Protein AF-A0A7C9CWN8-F1 (afdb_monomer_lite)

Structure (mmCIF, N/CA/C/O backbone):
data_AF-A0A7C9CWN8-F1
#
_entry.id   AF-A0A7C9CWN8-F1
#
loop_
_atom_site.group_PDB
_atom_site.id
_atom_site.type_symbol
_atom_site.label_atom_id
_atom_site.label_alt_id
_atom_site.label_comp_id
_atom_site.label_asym_id
_atom_site.label_entity_id
_atom_site.label_seq_id
_atom_site.pdbx_PDB_ins_code
_atom_site.Cartn_x
_atom_site.Cartn_y
_atom_site.Cartn_z
_atom_site.occupancy
_atom_site.B_iso_or_equiv
_atom_site.auth_seq_id
_atom_site.auth_comp_id
_atom_site.auth_asym_id
_atom_site.auth_atom_id
_atom_site.pdbx_PDB_model_num
ATOM 1 N N . GLN A 1 1 ? 7.345 -8.660 -11.327 1.00 62.00 1 GLN A N 1
ATOM 2 C CA . GLN A 1 1 ? 7.663 -7.218 -11.225 1.00 62.00 1 GLN A CA 1
ATOM 3 C C . GLN A 1 1 ? 6.359 -6.430 -11.353 1.00 62.00 1 GLN A C 1
ATOM 5 O O . GLN A 1 1 ? 5.515 -6.878 -12.125 1.00 62.00 1 GLN A O 1
ATOM 10 N N . PRO A 1 2 ? 6.130 -5.346 -10.587 1.00 70.50 2 PRO A N 1
ATOM 11 C CA . PRO A 1 2 ? 4.933 -4.521 -10.759 1.00 70.50 2 PRO A CA 1
ATOM 12 C C . PRO A 1 2 ? 4.972 -3.801 -12.114 1.00 70.50 2 PRO A C 1
ATOM 14 O O . PRO A 1 2 ? 5.987 -3.206 -12.462 1.00 70.50 2 PRO A O 1
ATOM 17 N N . LEU A 1 3 ? 3.873 -3.861 -12.870 1.00 80.00 3 LEU A N 1
ATOM 18 C CA . LEU A 1 3 ? 3.756 -3.217 -14.189 1.00 80.00 3 LEU A CA 1
ATOM 19 C C . LEU A 1 3 ? 3.401 -1.730 -14.089 1.00 80.00 3 LEU A C 1
ATOM 21 O O . LEU A 1 3 ? 3.729 -0.951 -14.980 1.00 80.00 3 LEU A O 1
ATOM 25 N N . ILE A 1 4 ? 2.722 -1.339 -13.010 1.00 87.25 4 ILE A N 1
ATOM 26 C CA . ILE A 1 4 ? 2.284 0.032 -12.760 1.00 87.25 4 ILE A CA 1
ATOM 27 C C . ILE A 1 4 ? 2.756 0.436 -11.369 1.00 87.25 4 ILE A C 1
ATOM 29 O O . ILE A 1 4 ? 2.539 -0.288 -10.396 1.00 87.25 4 ILE A O 1
ATOM 33 N N . ILE A 1 5 ? 3.398 1.598 -11.282 1.00 89.94 5 ILE A N 1
ATOM 34 C CA . ILE A 1 5 ? 3.887 2.179 -10.034 1.00 89.94 5 ILE A CA 1
ATOM 35 C C . ILE A 1 5 ? 3.237 3.548 -9.866 1.00 89.94 5 ILE A C 1
ATOM 37 O O . ILE A 1 5 ? 3.404 4.430 -10.705 1.00 89.94 5 ILE A O 1
ATOM 41 N N . TYR A 1 6 ? 2.513 3.7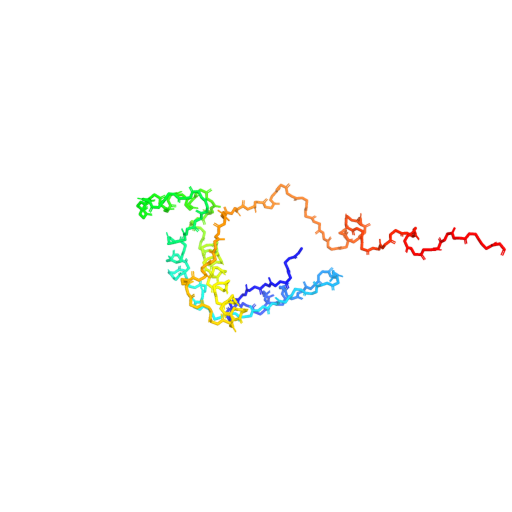43 -8.767 1.00 92.44 6 TYR A N 1
ATOM 42 C CA . TYR A 1 6 ? 1.936 5.040 -8.424 1.00 92.44 6 TYR A CA 1
ATOM 43 C C . TYR A 1 6 ? 2.869 5.800 -7.497 1.00 92.44 6 TYR A C 1
ATOM 45 O O . TYR A 1 6 ? 3.370 5.256 -6.514 1.00 92.44 6 TYR A O 1
ATOM 53 N N . THR A 1 7 ? 3.080 7.079 -7.781 1.00 93.19 7 THR A N 1
ATOM 54 C CA . THR A 1 7 ? 3.902 7.939 -6.931 1.00 93.19 7 THR A CA 1
ATOM 55 C C . THR A 1 7 ? 3.373 9.368 -6.904 1.00 93.19 7 THR A C 1
ATOM 57 O O . THR A 1 7 ? 2.526 9.757 -7.706 1.00 93.19 7 THR A O 1
ATOM 60 N N . SER A 1 8 ? 3.824 10.148 -5.928 1.00 93.56 8 SER A N 1
ATOM 61 C CA . SER A 1 8 ? 3.369 11.517 -5.703 1.00 93.56 8 SER A CA 1
ATOM 62 C C . SER A 1 8 ? 3.922 12.473 -6.759 1.00 93.56 8 SER A C 1
ATOM 64 O O . SER A 1 8 ? 5.086 12.399 -7.135 1.00 93.56 8 SER A O 1
ATOM 66 N N . THR A 1 9 ? 3.134 13.476 -7.148 1.00 92.81 9 THR A N 1
ATOM 67 C CA . THR A 1 9 ? 3.615 14.629 -7.935 1.00 92.81 9 THR A CA 1
ATOM 68 C C . THR A 1 9 ? 4.699 15.449 -7.228 1.00 92.81 9 THR A C 1
ATOM 70 O O . THR A 1 9 ? 5.286 16.330 -7.842 1.00 92.81 9 THR A O 1
ATOM 73 N N . LYS A 1 10 ? 4.919 15.225 -5.926 1.00 93.19 10 LYS A N 1
ATOM 74 C CA . LYS A 1 10 ? 5.983 15.862 -5.131 1.00 93.19 10 LYS A CA 1
ATOM 75 C C . LYS A 1 10 ? 7.189 14.943 -4.888 1.00 93.19 10 LYS A C 1
ATOM 77 O O . LYS A 1 10 ? 8.013 15.262 -4.039 1.00 93.19 10 LYS A O 1
ATOM 82 N N . SER A 1 11 ? 7.250 13.789 -5.549 1.00 91.25 11 SER A N 1
ATOM 83 C CA . SER A 1 11 ? 8.403 12.892 -5.465 1.00 91.25 11 SER A CA 1
ATOM 84 C C . SER A 1 11 ? 9.638 13.525 -6.111 1.00 91.25 11 SER A C 1
ATOM 86 O O . SER A 1 11 ? 9.517 14.293 -7.060 1.00 91.25 11 SER A O 1
ATOM 88 N N . GLU A 1 12 ? 10.820 13.196 -5.595 1.00 92.88 12 GLU A N 1
ATOM 89 C CA . GLU A 1 12 ? 12.093 13.700 -6.118 1.00 92.88 12 GLU A CA 1
ATOM 90 C C . GLU A 1 12 ? 12.388 13.157 -7.525 1.00 92.88 12 GLU A C 1
ATOM 92 O O . GLU A 1 12 ? 12.139 11.983 -7.811 1.00 92.88 12 GLU A O 1
ATOM 97 N N . ASP A 1 13 ? 12.993 13.975 -8.391 1.00 90.62 13 ASP A N 1
ATOM 98 C CA . ASP A 1 13 ? 13.322 13.582 -9.770 1.00 90.62 13 ASP A CA 1
ATOM 99 C C . ASP A 1 13 ? 14.296 12.396 -9.835 1.00 90.62 13 ASP A C 1
ATOM 101 O O . ASP A 1 13 ? 14.187 11.528 -10.705 1.00 90.62 13 ASP A O 1
ATOM 105 N N . SER A 1 14 ? 15.232 12.322 -8.884 1.00 92.50 14 SER A N 1
ATOM 106 C CA . SER A 1 14 ? 16.170 11.203 -8.728 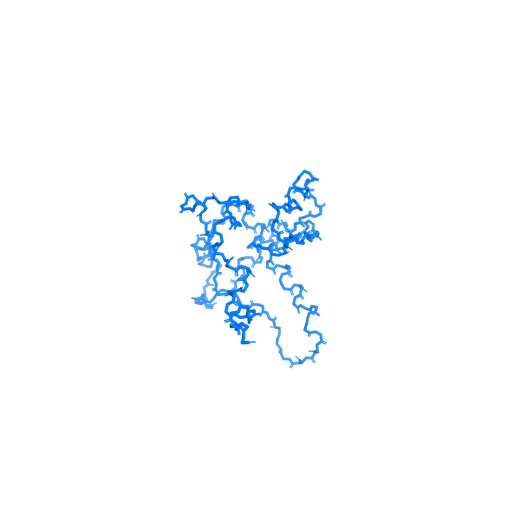1.00 92.50 14 SER A CA 1
ATOM 107 C C . SER A 1 14 ? 15.437 9.884 -8.466 1.00 92.50 14 SER A C 1
ATOM 109 O O . SER A 1 14 ? 15.791 8.849 -9.033 1.00 92.50 14 SER A O 1
ATOM 111 N N . PHE A 1 15 ? 14.383 9.930 -7.649 1.00 90.56 15 PHE A N 1
ATOM 112 C CA . PHE A 1 15 ? 13.541 8.788 -7.325 1.00 90.56 15 PHE A CA 1
ATOM 113 C C . PHE A 1 15 ? 12.667 8.384 -8.514 1.00 90.56 15 PHE A C 1
ATOM 115 O O . PHE A 1 15 ? 12.610 7.202 -8.844 1.00 90.56 15 PHE A O 1
ATOM 122 N N . LEU A 1 16 ? 12.054 9.344 -9.214 1.00 89.44 16 LEU A N 1
ATOM 123 C CA . LEU A 1 16 ? 11.287 9.066 -10.436 1.00 89.44 16 LEU A CA 1
ATOM 124 C C . LEU A 1 16 ? 12.158 8.411 -11.512 1.00 89.44 16 LEU A C 1
ATOM 126 O O . LEU A 1 16 ? 11.774 7.390 -12.080 1.00 89.44 16 LEU A O 1
ATOM 130 N N . SER A 1 17 ? 13.368 8.937 -11.712 1.00 88.06 17 SER A N 1
ATOM 131 C CA . SER A 1 17 ? 14.353 8.373 -12.642 1.00 88.06 17 SER A CA 1
ATOM 132 C C . SER A 1 17 ? 14.771 6.955 -12.246 1.00 88.06 17 SER A C 1
ATOM 134 O O . SER A 1 17 ? 15.035 6.121 -13.107 1.00 88.06 17 SER A O 1
ATOM 136 N N . ALA A 1 18 ? 14.846 6.666 -10.943 1.00 87.62 18 ALA A N 1
ATOM 137 C CA . ALA A 1 18 ? 15.139 5.326 -10.447 1.00 87.62 18 ALA A CA 1
ATOM 138 C C . ALA A 1 18 ? 13.963 4.358 -10.648 1.00 87.62 18 ALA A C 1
ATOM 140 O O . ALA A 1 18 ? 14.202 3.209 -10.997 1.00 87.62 18 ALA A O 1
ATOM 141 N N . LEU A 1 19 ? 12.716 4.812 -10.477 1.00 86.19 19 LEU A N 1
ATOM 142 C CA . LEU A 1 19 ? 11.520 3.996 -10.723 1.00 86.19 19 LEU A CA 1
ATOM 143 C C . LEU A 1 19 ? 11.324 3.659 -12.205 1.00 86.19 19 LEU A C 1
ATOM 145 O O . LEU A 1 19 ? 10.822 2.587 -12.524 1.00 86.19 19 LEU A O 1
ATOM 149 N N . GLN A 1 20 ? 11.698 4.580 -13.093 1.00 82.94 20 GLN A N 1
ATOM 150 C CA . GLN A 1 20 ? 11.623 4.400 -14.544 1.00 82.94 20 GLN A CA 1
ATOM 151 C C . GLN A 1 20 ? 12.787 3.583 -15.106 1.00 82.94 20 GLN A C 1
ATOM 153 O O . GLN A 1 20 ? 12.741 3.166 -16.260 1.00 82.94 20 GLN A O 1
ATOM 158 N N . ARG A 1 21 ? 13.844 3.357 -14.318 1.00 75.88 21 ARG A N 1
ATOM 159 C CA . ARG A 1 21 ? 14.978 2.551 -14.753 1.00 75.88 21 ARG A CA 1
ATOM 160 C C . ARG A 1 21 ? 14.520 1.098 -14.879 1.00 75.88 21 ARG A C 1
ATOM 162 O O . ARG A 1 21 ? 14.279 0.427 -13.881 1.00 75.88 21 ARG A O 1
ATOM 169 N N . SER A 1 22 ? 14.391 0.620 -16.110 1.00 64.50 22 SER A N 1
ATOM 170 C CA . SER A 1 22 ? 14.232 -0.802 -16.389 1.00 64.50 22 SER A CA 1
ATOM 171 C C . SER A 1 22 ? 15.589 -1.485 -16.261 1.00 64.50 22 SER A C 1
ATOM 173 O O . SER A 1 22 ? 16.539 -1.097 -16.941 1.00 64.50 22 SER A O 1
ATOM 175 N N . ASP A 1 23 ? 15.680 -2.536 -15.452 1.00 62.62 23 ASP A N 1
ATOM 176 C CA . ASP A 1 23 ? 16.909 -3.326 -15.305 1.00 62.62 23 ASP A CA 1
ATOM 177 C C . ASP A 1 23 ? 17.184 -4.246 -16.523 1.00 62.62 23 ASP A C 1
ATOM 179 O O . ASP A 1 23 ? 18.009 -5.146 -16.447 1.00 62.62 23 ASP A O 1
ATOM 183 N N . GLY A 1 24 ? 16.524 -4.026 -17.666 1.00 54.53 24 GLY A N 1
ATOM 184 C CA . GLY A 1 24 ? 16.697 -4.815 -18.894 1.00 54.53 24 GLY A CA 1
ATOM 185 C C . GLY A 1 24 ? 15.582 -5.826 -19.171 1.00 54.53 24 GLY A C 1
ATOM 186 O O . GLY A 1 24 ? 15.537 -6.377 -20.264 1.00 54.53 24 GLY A O 1
ATOM 187 N N . THR A 1 25 ? 14.628 -6.005 -18.252 1.00 56.94 25 THR A N 1
ATOM 188 C CA . THR A 1 25 ? 13.422 -6.804 -18.501 1.00 56.94 25 THR A CA 1
ATOM 189 C C . THR A 1 25 ? 12.524 -6.147 -19.560 1.00 56.94 25 THR A C 1
ATOM 191 O O . THR A 1 25 ? 12.266 -4.949 -19.503 1.00 56.94 25 THR A O 1
ATOM 194 N N . ASN A 1 26 ? 11.979 -6.945 -20.491 1.00 56.03 26 ASN A N 1
ATOM 195 C CA . ASN A 1 26 ? 11.133 -6.526 -21.635 1.00 56.03 26 ASN A CA 1
ATOM 196 C C . ASN A 1 26 ? 9.859 -5.701 -21.300 1.00 56.03 26 ASN A C 1
ATOM 198 O O . ASN A 1 26 ? 9.105 -5.348 -22.205 1.00 56.03 26 ASN A O 1
ATOM 202 N N . LEU A 1 27 ? 9.573 -5.419 -20.026 1.00 62.41 27 LEU A N 1
ATOM 203 C CA . LEU A 1 27 ? 8.393 -4.676 -19.579 1.00 62.41 27 LEU A CA 1
ATOM 204 C C . LEU A 1 27 ? 8.831 -3.508 -18.691 1.00 62.41 27 LEU A C 1
ATOM 206 O O . LEU A 1 27 ? 9.046 -3.676 -17.489 1.00 62.41 27 LEU A O 1
ATOM 210 N N . GLU A 1 28 ? 8.955 -2.322 -19.290 1.00 71.00 28 GLU A N 1
ATOM 211 C CA . GLU A 1 28 ? 9.227 -1.088 -18.552 1.00 71.00 28 GLU A CA 1
ATOM 212 C C . GLU A 1 28 ? 8.047 -0.758 -17.617 1.00 71.00 28 GLU A C 1
ATOM 214 O O . GLU A 1 28 ? 6.893 -0.709 -18.065 1.00 71.00 28 GLU A O 1
ATOM 219 N N . PRO A 1 29 ? 8.288 -0.535 -16.312 1.00 80.62 29 PRO A N 1
ATOM 220 C CA . PRO A 1 29 ? 7.222 -0.188 -15.385 1.00 80.62 29 PRO A CA 1
ATOM 221 C C . PRO A 1 29 ? 6.640 1.189 -15.727 1.00 80.62 29 PRO A C 1
ATOM 223 O O . PRO A 1 29 ? 7.352 2.188 -15.831 1.00 80.62 29 PRO A O 1
ATOM 226 N N . THR A 1 30 ? 5.316 1.272 -15.847 1.00 87.81 30 THR A N 1
ATOM 227 C CA . THR A 1 30 ? 4.625 2.549 -16.061 1.00 87.81 30 THR A CA 1
ATOM 228 C C . THR A 1 30 ? 4.516 3.304 -14.740 1.00 87.81 30 THR A C 1
ATOM 230 O O . THR A 1 30 ? 3.777 2.899 -13.840 1.00 87.81 30 THR A O 1
ATOM 233 N N . VAL A 1 31 ? 5.222 4.431 -14.623 1.00 90.50 31 VAL A N 1
ATOM 234 C CA . VAL A 1 31 ? 5.152 5.301 -13.440 1.00 90.50 31 VAL A CA 1
ATOM 235 C C . VAL A 1 31 ? 4.046 6.342 -13.622 1.00 90.50 31 VAL A C 1
ATOM 237 O O . VAL A 1 31 ? 4.146 7.229 -14.469 1.00 90.50 31 VAL A O 1
ATOM 240 N N . LYS A 1 32 ? 2.985 6.253 -12.814 1.00 92.25 32 LYS A N 1
ATOM 241 C CA . LYS A 1 32 ? 1.851 7.186 -12.818 1.00 92.25 32 LYS A CA 1
ATOM 242 C C . LYS A 1 32 ? 1.964 8.189 -11.668 1.00 92.25 32 LYS A C 1
ATOM 244 O O . LYS A 1 32 ? 2.027 7.811 -10.496 1.00 92.25 32 LYS A O 1
ATOM 249 N N . LEU A 1 33 ? 1.925 9.478 -12.002 1.00 93.06 33 LEU A N 1
ATOM 250 C CA . LEU A 1 33 ? 1.954 10.566 -11.025 1.00 93.06 33 LEU A CA 1
ATOM 251 C C . LEU A 1 33 ? 0.553 10.884 -10.503 1.00 93.06 33 LEU A C 1
ATOM 253 O O . LEU A 1 33 ? -0.356 11.203 -11.265 1.00 93.06 33 LEU A O 1
ATOM 257 N N . MET A 1 34 ? 0.406 10.847 -9.184 1.00 94.25 34 MET A N 1
ATOM 258 C CA . MET A 1 34 ? -0.838 11.097 -8.468 1.00 94.25 34 MET A CA 1
ATOM 259 C C . MET A 1 34 ? -0.698 12.328 -7.577 1.00 94.25 34 MET A C 1
ATOM 261 O O . MET A 1 34 ? 0.371 12.600 -7.023 1.00 94.25 34 MET A O 1
ATOM 265 N N . LYS A 1 35 ? -1.788 13.092 -7.424 1.00 94.06 35 LYS A N 1
ATOM 266 C CA . LYS A 1 35 ? -1.807 14.294 -6.575 1.00 94.06 35 LYS A CA 1
ATOM 267 C C . LYS A 1 35 ? -1.272 13.953 -5.187 1.00 94.06 35 LYS A C 1
ATOM 269 O O . LYS A 1 35 ? -1.771 13.033 -4.544 1.00 94.06 35 LYS A O 1
ATOM 274 N N . SER A 1 36 ? -0.328 14.745 -4.681 1.00 93.69 36 SER A N 1
ATOM 275 C CA . SER A 1 36 ? 0.298 14.488 -3.375 1.00 93.69 36 SER A CA 1
ATOM 276 C C . SER A 1 36 ? -0.695 14.375 -2.211 1.00 93.69 36 SER A C 1
ATOM 278 O O . SER A 1 36 ? -0.390 13.742 -1.208 1.00 93.69 36 SER A O 1
ATOM 280 N N . SER A 1 37 ? -1.878 14.988 -2.329 1.00 93.38 37 SER A N 1
ATOM 281 C CA . SER A 1 37 ? -2.950 14.891 -1.332 1.00 93.38 37 SER A CA 1
ATOM 282 C C . SER A 1 37 ? -3.453 13.460 -1.127 1.00 93.38 37 SER A C 1
ATOM 284 O O . SER A 1 37 ? -3.848 13.129 -0.017 1.00 93.38 37 SER A O 1
ATOM 286 N N . ILE A 1 38 ? -3.394 12.609 -2.158 1.00 93.38 38 ILE A N 1
ATOM 287 C CA . ILE A 1 38 ? -3.799 11.196 -2.080 1.00 93.38 38 ILE A CA 1
ATOM 288 C C . ILE A 1 38 ? -2.956 10.447 -1.039 1.00 93.38 38 ILE A C 1
ATOM 290 O O . ILE A 1 38 ? -3.491 9.643 -0.281 1.00 93.38 38 ILE A O 1
ATOM 294 N N . PHE A 1 39 ? -1.667 10.786 -0.947 1.00 95.69 39 PHE A N 1
ATOM 295 C CA . PHE A 1 39 ? -0.707 10.211 -0.002 1.00 95.69 39 PHE A CA 1
ATOM 296 C C . PHE A 1 39 ? -0.583 11.012 1.307 1.00 95.69 39 PHE A C 1
ATOM 298 O O . PHE A 1 39 ? 0.395 10.857 2.037 1.00 95.69 39 PHE A O 1
ATOM 305 N N . SER A 1 40 ? -1.526 11.912 1.607 1.00 96.38 40 SER A N 1
ATOM 306 C CA . SER A 1 40 ? -1.560 12.608 2.899 1.00 96.38 40 SER A CA 1
ATOM 307 C C . SER A 1 40 ? -1.799 11.603 4.023 1.00 96.38 40 SER A C 1
ATOM 309 O O . SER A 1 40 ? -2.720 10.795 3.921 1.00 96.38 40 SER A O 1
ATOM 311 N N . TYR A 1 41 ? -1.003 11.680 5.096 1.00 96.38 41 TYR A N 1
ATOM 312 C CA . TYR A 1 41 ? -1.111 10.763 6.233 1.00 96.38 41 TYR A CA 1
ATOM 313 C C . TYR A 1 41 ? -2.532 10.707 6.797 1.00 96.38 41 TYR A C 1
ATOM 315 O O . TYR A 1 41 ? -3.112 9.632 6.844 1.00 96.38 41 TYR A O 1
ATOM 323 N N . GLU A 1 42 ? -3.128 11.857 7.121 1.00 95.69 42 GLU A N 1
ATOM 324 C CA . GLU A 1 42 ? -4.473 11.926 7.709 1.00 95.69 42 GLU A CA 1
ATOM 325 C C . GLU A 1 42 ? -5.535 11.280 6.813 1.00 95.69 42 GLU A C 1
ATOM 327 O O . GLU A 1 42 ? -6.365 10.497 7.273 1.00 95.69 42 GLU A O 1
ATOM 332 N N . GLN A 1 43 ? -5.490 11.557 5.505 1.00 93.44 43 GLN A N 1
ATOM 333 C CA . GLN A 1 43 ? -6.448 10.968 4.570 1.00 93.44 43 GLN A CA 1
ATOM 334 C C . GLN A 1 43 ? -6.218 9.463 4.388 1.00 93.44 43 GLN A C 1
ATOM 336 O O . GLN A 1 43 ? -7.176 8.696 4.319 1.00 93.44 43 GLN A O 1
ATOM 341 N N . ALA A 1 44 ? -4.959 9.036 4.290 1.00 95.31 44 ALA A N 1
ATOM 342 C CA . ALA A 1 44 ? -4.590 7.634 4.145 1.00 95.31 44 ALA A CA 1
ATOM 343 C C . ALA A 1 44 ? -4.973 6.823 5.392 1.00 95.31 44 ALA A C 1
ATOM 345 O O . ALA A 1 44 ? -5.576 5.759 5.275 1.00 95.31 44 ALA A O 1
ATOM 346 N N . TRP A 1 45 ? -4.701 7.367 6.576 1.00 95.31 45 TRP A N 1
ATOM 347 C CA . TRP A 1 45 ? -5.058 6.782 7.861 1.00 95.31 45 TRP A CA 1
ATOM 348 C C . TRP A 1 45 ? -6.571 6.665 8.035 1.00 95.31 45 TRP A C 1
ATOM 350 O O . TRP A 1 45 ? -7.064 5.601 8.405 1.00 95.31 45 TRP A O 1
ATOM 360 N N . HIS A 1 46 ? -7.322 7.715 7.684 1.00 93.31 46 HIS A N 1
ATOM 361 C CA . HIS A 1 46 ? -8.781 7.669 7.705 1.00 93.31 46 HIS A CA 1
ATOM 362 C C . HIS A 1 46 ? -9.317 6.531 6.824 1.00 93.31 46 HIS A C 1
ATOM 364 O O . HIS A 1 46 ? -10.147 5.750 7.277 1.00 93.31 46 HIS A O 1
ATOM 370 N N . ARG A 1 47 ? -8.810 6.373 5.593 1.00 91.75 47 ARG A N 1
ATOM 371 C CA . ARG A 1 47 ? -9.208 5.255 4.713 1.00 91.75 47 ARG A CA 1
ATOM 372 C C . ARG A 1 47 ? -8.879 3.893 5.323 1.00 91.75 47 ARG A C 1
ATOM 374 O O . ARG A 1 47 ? -9.705 2.991 5.260 1.00 91.75 47 ARG A O 1
ATOM 381 N N . LEU A 1 48 ? -7.710 3.757 5.948 1.00 91.25 48 LEU A N 1
ATOM 382 C CA . LEU A 1 48 ? -7.283 2.502 6.565 1.00 91.25 48 LEU A CA 1
ATOM 383 C C . LEU A 1 48 ? -8.146 2.114 7.773 1.00 91.25 48 LEU A C 1
ATOM 385 O O . LEU A 1 48 ? -8.567 0.969 7.842 1.00 91.25 48 LEU A O 1
ATOM 389 N N . ILE A 1 49 ? -8.475 3.033 8.689 1.00 90.56 49 ILE A N 1
ATOM 390 C CA . ILE A 1 49 ? -9.294 2.713 9.881 1.00 90.56 49 ILE A CA 1
ATOM 391 C C . ILE A 1 49 ? -10.683 2.173 9.506 1.00 90.56 49 ILE A C 1
ATOM 393 O O . ILE A 1 49 ? -11.233 1.314 10.203 1.00 90.56 49 ILE A O 1
ATOM 397 N N . TYR A 1 50 ? -11.262 2.697 8.426 1.00 87.56 50 TYR A N 1
ATOM 398 C CA . TYR A 1 50 ? -12.575 2.277 7.938 1.00 87.56 50 TYR A CA 1
ATOM 399 C C . TYR A 1 50 ? -12.509 1.135 6.925 1.00 87.56 50 TYR A C 1
ATOM 401 O O . TYR A 1 50 ? -13.560 0.648 6.505 1.00 87.56 50 TYR A O 1
ATOM 409 N N . LEU A 1 51 ? -11.307 0.670 6.576 1.00 87.56 51 LEU A N 1
ATOM 410 C CA . LEU A 1 51 ? -11.134 -0.460 5.685 1.00 87.56 51 LEU A CA 1
ATOM 411 C C . LEU A 1 51 ? -11.796 -1.704 6.277 1.00 87.56 51 LEU A C 1
ATOM 413 O O . LEU A 1 51 ? -11.584 -2.063 7.438 1.00 87.56 51 LEU A O 1
ATOM 417 N N . ARG A 1 52 ? -12.576 -2.386 5.443 1.00 85.81 52 ARG A N 1
ATOM 418 C CA . ARG A 1 52 ? -13.082 -3.724 5.726 1.00 85.81 52 ARG A CA 1
ATOM 419 C C . ARG A 1 52 ? -12.247 -4.731 4.963 1.00 85.81 52 ARG A C 1
ATOM 421 O O . ARG A 1 52 ? -12.091 -4.619 3.750 1.00 85.81 52 ARG A O 1
ATOM 428 N N . VAL A 1 53 ? -11.719 -5.696 5.700 1.00 85.81 53 VAL A N 1
ATOM 429 C CA . VAL A 1 53 ? -10.987 -6.833 5.147 1.00 85.81 53 VAL A CA 1
ATOM 430 C C . VAL A 1 53 ? -11.756 -8.116 5.424 1.00 85.81 53 VAL A C 1
ATOM 432 O O . VAL A 1 53 ? -12.553 -8.178 6.368 1.00 85.81 53 VAL A O 1
ATOM 435 N N . SER A 1 54 ? -11.542 -9.134 4.602 1.00 85.25 54 SER A N 1
ATOM 436 C CA . SER A 1 54 ? -12.240 -10.408 4.750 1.00 85.25 54 SER A CA 1
ATOM 437 C C . SER A 1 54 ? -11.914 -11.044 6.103 1.00 85.25 54 SER A C 1
ATOM 439 O O . SER A 1 54 ? -10.771 -11.059 6.556 1.00 85.25 54 SER A O 1
ATOM 441 N N . GLY A 1 55 ? -12.950 -11.522 6.796 1.00 82.75 55 GLY A N 1
ATOM 442 C CA . GLY A 1 55 ? -12.830 -12.075 8.149 1.00 82.75 55 GLY A CA 1
ATOM 443 C C . GLY A 1 55 ? -12.827 -11.046 9.289 1.00 82.75 55 GLY A C 1
ATOM 444 O O . GLY A 1 55 ? -12.771 -11.449 10.449 1.00 82.75 55 GLY A O 1
ATOM 445 N N . MET A 1 56 ? -12.926 -9.742 9.004 1.00 87.44 56 MET A N 1
ATOM 446 C CA . MET A 1 56 ? -13.127 -8.716 10.033 1.00 87.44 56 MET A CA 1
ATOM 447 C C . MET A 1 56 ? -14.609 -8.630 10.436 1.00 87.44 56 MET A C 1
ATOM 449 O O . MET A 1 56 ? -15.464 -8.395 9.587 1.00 87.44 56 MET A O 1
ATOM 453 N N . ASP A 1 57 ? -14.909 -8.767 11.732 1.00 86.56 57 ASP A N 1
ATOM 454 C CA . ASP A 1 57 ? -16.280 -8.662 12.258 1.00 86.56 57 ASP A CA 1
ATOM 455 C C . ASP A 1 57 ? -16.853 -7.240 12.065 1.00 86.56 57 ASP A C 1
ATOM 457 O O . ASP A 1 57 ? -16.182 -6.210 12.247 1.00 86.56 57 ASP A O 1
ATOM 461 N N . ASP A 1 58 ? -18.124 -7.169 11.672 1.00 83.00 58 ASP A N 1
ATOM 462 C CA . ASP A 1 58 ? -18.815 -5.913 11.442 1.00 83.00 58 ASP A CA 1
ATOM 463 C C . ASP A 1 58 ? -19.023 -5.083 12.713 1.00 83.00 58 ASP A C 1
ATOM 465 O O . ASP A 1 58 ? -18.986 -3.850 12.634 1.00 83.00 58 ASP A O 1
ATOM 469 N N . GLY A 1 59 ? -19.156 -5.739 13.868 1.00 87.25 59 GLY A N 1
ATOM 470 C CA . GLY A 1 59 ? -19.398 -5.130 15.174 1.00 87.25 59 GLY A CA 1
ATOM 471 C C . GLY A 1 59 ? -18.165 -4.552 15.873 1.00 87.25 59 GLY A C 1
ATOM 472 O O . GLY A 1 59 ? -18.314 -3.965 16.944 1.00 87.25 59 GLY A O 1
ATOM 473 N N . LEU A 1 60 ? -16.962 -4.682 15.296 1.00 88.31 60 LEU A N 1
ATOM 474 C CA . LEU A 1 60 ? -15.736 -4.186 15.928 1.00 88.31 60 LEU A CA 1
ATOM 475 C C . LEU A 1 60 ? -15.760 -2.667 16.126 1.00 88.31 60 LEU A C 1
ATOM 477 O O . LEU A 1 60 ? -15.998 -1.889 15.187 1.00 88.31 60 LEU A O 1
ATOM 481 N N . SER A 1 61 ? -15.401 -2.250 17.339 1.00 91.50 61 SER A N 1
ATOM 482 C CA . SER A 1 61 ? -15.125 -0.857 17.670 1.00 91.50 61 SER A CA 1
ATOM 483 C C . SER A 1 61 ? -13.914 -0.332 16.894 1.00 91.50 61 SER A C 1
ATOM 485 O O . SER A 1 61 ? -13.054 -1.087 16.440 1.00 91.50 61 SER A O 1
ATOM 487 N N . VAL A 1 62 ? -13.794 0.994 16.786 1.00 88.38 62 VAL A N 1
ATOM 488 C CA . VAL A 1 62 ? -12.647 1.642 16.121 1.00 88.38 62 VAL A CA 1
ATOM 489 C C . VAL A 1 62 ? -11.310 1.163 16.699 1.00 88.38 62 VAL A C 1
ATOM 491 O O . VAL A 1 62 ? -10.365 0.918 15.955 1.00 88.38 62 VAL A O 1
ATOM 494 N N . LYS A 1 63 ? -11.230 0.971 18.022 1.00 92.00 63 LYS A N 1
ATOM 495 C CA . LYS A 1 63 ? -10.007 0.509 18.689 1.00 92.00 63 LYS A CA 1
ATOM 496 C C . LYS A 1 63 ? -9.642 -0.922 18.288 1.00 92.00 63 LYS A C 1
ATOM 498 O O . LYS A 1 63 ? -8.479 -1.184 18.000 1.00 92.00 63 LYS A O 1
ATOM 503 N N . GLU A 1 64 ? -10.620 -1.822 18.238 1.00 92.06 64 GLU A N 1
ATOM 504 C CA . GLU A 1 64 ? -10.401 -3.218 17.839 1.00 92.06 64 GLU A CA 1
ATOM 505 C C . GLU A 1 64 ? -10.011 -3.329 16.365 1.00 92.06 64 GLU A C 1
ATOM 507 O O . GLU A 1 64 ? -9.119 -4.103 16.029 1.00 92.06 64 GLU A O 1
ATOM 512 N N . ARG A 1 65 ? -10.599 -2.499 15.495 1.00 90.31 65 ARG A N 1
ATOM 513 C CA . ARG A 1 65 ? -10.193 -2.408 14.083 1.00 90.31 65 ARG A CA 1
ATOM 514 C C . ARG A 1 65 ? -8.748 -1.970 13.934 1.00 90.31 65 ARG A C 1
ATOM 516 O O . ARG A 1 65 ? -8.011 -2.576 13.166 1.00 90.31 65 ARG A O 1
ATOM 523 N N . ILE A 1 66 ? -8.331 -0.951 14.688 1.00 91.75 66 ILE A N 1
ATOM 524 C CA . ILE A 1 66 ? -6.935 -0.505 14.695 1.00 91.75 66 ILE A CA 1
ATOM 525 C C . ILE A 1 66 ? -6.029 -1.655 15.136 1.00 91.75 66 ILE A C 1
ATOM 527 O O . ILE A 1 66 ? -5.062 -1.941 14.443 1.00 91.75 66 ILE A O 1
ATOM 531 N N . THR A 1 67 ? -6.359 -2.355 16.227 1.00 92.00 67 THR A N 1
ATOM 532 C CA . THR A 1 67 ? -5.588 -3.525 16.684 1.00 92.00 67 THR A CA 1
ATOM 533 C C . THR A 1 67 ? -5.512 -4.624 15.622 1.00 92.00 67 THR A C 1
ATOM 535 O O . THR A 1 67 ? -4.448 -5.205 15.420 1.00 92.00 67 THR A O 1
ATOM 538 N N . PHE A 1 68 ? -6.607 -4.882 14.909 1.00 91.38 68 PHE A N 1
ATOM 539 C CA . PHE A 1 68 ? -6.639 -5.856 13.824 1.00 91.38 68 PHE A CA 1
ATOM 540 C C . PHE A 1 68 ? -5.744 -5.427 12.652 1.00 91.38 68 PHE A C 1
ATOM 542 O O . PHE A 1 68 ? -4.918 -6.210 12.190 1.00 91.38 68 PHE A O 1
ATOM 549 N N . LEU A 1 69 ? -5.824 -4.167 12.217 1.00 91.25 69 LEU A N 1
ATOM 550 C CA . LEU A 1 69 ? -4.958 -3.616 11.167 1.00 91.25 69 LEU A CA 1
ATOM 551 C C . LEU A 1 69 ? -3.479 -3.619 11.573 1.00 91.25 69 LEU A C 1
ATOM 553 O O . LEU A 1 69 ? -2.631 -3.952 10.750 1.00 91.25 69 LEU A O 1
ATOM 557 N N . SER A 1 70 ? -3.165 -3.332 12.842 1.00 92.19 70 SER A N 1
ATOM 558 C CA . SER A 1 70 ? -1.799 -3.435 13.379 1.00 92.19 70 SER A CA 1
ATOM 559 C C . SER A 1 70 ? -1.215 -4.846 13.294 1.00 92.19 70 SER A C 1
ATOM 561 O O . SER A 1 70 ? -0.002 -4.997 13.367 1.00 92.19 70 SER A O 1
ATOM 563 N N . SER A 1 71 ? -2.051 -5.884 13.164 1.00 91.31 71 SER A N 1
ATOM 564 C CA . SER A 1 71 ? -1.575 -7.259 12.956 1.00 91.31 71 SER A CA 1
ATOM 565 C C . SER A 1 71 ? -1.218 -7.566 11.495 1.00 91.31 71 SER A C 1
ATOM 567 O O . SER A 1 71 ? -0.521 -8.542 11.233 1.00 91.31 71 SER A O 1
ATOM 569 N N . MET A 1 72 ? -1.678 -6.739 10.551 1.00 90.88 72 MET A N 1
ATOM 570 C CA . MET A 1 72 ? -1.495 -6.932 9.108 1.00 90.88 72 MET A CA 1
ATOM 571 C C . MET A 1 72 ? -0.374 -6.075 8.512 1.00 90.88 72 MET A C 1
ATOM 573 O O . MET A 1 72 ? 0.245 -6.472 7.523 1.00 90.88 72 MET A O 1
ATOM 577 N N . MET A 1 73 ? -0.141 -4.895 9.088 1.00 93.06 73 MET A N 1
ATOM 578 C CA . MET A 1 73 ? 0.885 -3.950 8.651 1.00 93.06 73 MET A CA 1
ATOM 579 C C . MET A 1 73 ? 1.427 -3.124 9.817 1.00 93.06 73 MET A C 1
ATOM 581 O O . MET A 1 73 ? 0.732 -2.908 10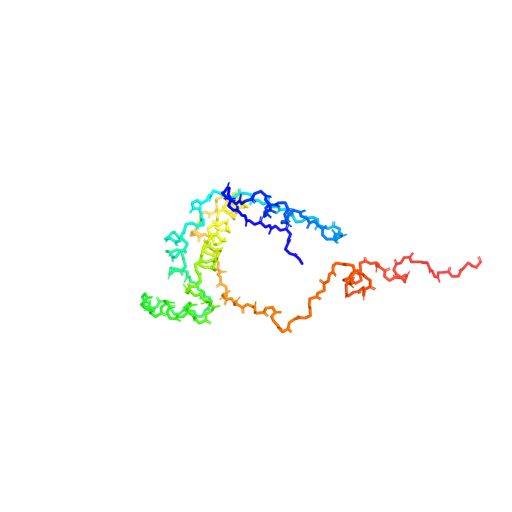.816 1.00 93.06 73 MET A O 1
ATOM 585 N N . ASP A 1 74 ? 2.628 -2.576 9.647 1.00 93.62 74 ASP A N 1
ATOM 586 C CA . ASP A 1 74 ? 3.185 -1.598 10.575 1.00 93.62 74 ASP A CA 1
ATOM 587 C C . ASP A 1 74 ? 2.494 -0.236 10.415 1.00 93.62 74 ASP A C 1
ATOM 589 O O . ASP A 1 74 ? 2.878 0.617 9.610 1.00 93.62 74 ASP A O 1
ATOM 593 N N . ILE A 1 75 ? 1.465 -0.012 11.232 1.00 92.38 75 ILE A N 1
ATOM 594 C CA . ILE A 1 75 ? 0.754 1.269 11.295 1.00 92.38 75 ILE A CA 1
ATOM 595 C C . ILE A 1 75 ? 1.592 2.402 11.914 1.00 92.38 75 ILE A C 1
ATOM 597 O O . ILE A 1 75 ? 1.195 3.561 11.826 1.00 92.38 75 ILE A O 1
ATOM 601 N N . GLY A 1 76 ? 2.729 2.092 12.549 1.00 93.38 76 GLY A N 1
ATOM 602 C CA . GLY A 1 76 ? 3.678 3.089 13.046 1.00 93.38 76 GLY A CA 1
ATOM 603 C C . GLY A 1 76 ? 4.549 3.677 11.933 1.00 93.38 76 GLY A C 1
ATOM 604 O O . GLY A 1 76 ? 5.046 4.798 12.059 1.00 93.38 76 GLY A O 1
ATOM 605 N N . SER A 1 77 ? 4.702 2.957 10.819 1.00 95.44 77 SER A N 1
ATOM 606 C CA . SER A 1 77 ? 5.426 3.434 9.647 1.00 95.44 77 SER A CA 1
ATOM 607 C C . SER A 1 77 ? 4.563 4.376 8.816 1.00 95.44 77 SER A C 1
ATOM 609 O O . SER A 1 77 ? 3.688 3.968 8.048 1.00 95.44 77 SER A O 1
ATOM 611 N N . GLU A 1 78 ? 4.868 5.670 8.899 1.00 95.81 78 GLU A N 1
ATOM 612 C CA . GLU A 1 78 ? 4.201 6.701 8.103 1.00 95.81 78 GLU A CA 1
ATOM 613 C C . GLU A 1 78 ? 4.264 6.408 6.593 1.00 95.81 78 GLU A C 1
ATOM 615 O O . GLU A 1 78 ? 3.301 6.658 5.864 1.00 95.81 78 GLU A O 1
ATOM 620 N N . VAL A 1 79 ? 5.370 5.829 6.116 1.00 94.44 79 VAL A N 1
ATOM 621 C CA . VAL A 1 79 ? 5.526 5.448 4.707 1.00 94.44 79 VAL A CA 1
ATOM 622 C C . VAL A 1 79 ? 4.542 4.341 4.330 1.00 94.44 79 VAL A C 1
ATOM 624 O O . VAL A 1 79 ? 3.896 4.452 3.285 1.00 94.44 79 VAL A O 1
ATOM 627 N N . GLN A 1 80 ? 4.380 3.307 5.163 1.00 94.88 80 GLN A N 1
ATOM 628 C CA . GLN A 1 80 ? 3.427 2.227 4.887 1.00 94.88 80 GLN A CA 1
ATOM 629 C C . GLN A 1 80 ? 1.981 2.725 4.944 1.00 94.88 80 GLN A C 1
ATOM 631 O O . GLN A 1 80 ? 1.201 2.407 4.045 1.00 94.88 80 GLN A O 1
ATOM 636 N N . VAL A 1 81 ? 1.631 3.550 5.936 1.00 96.31 81 VAL A N 1
ATOM 637 C CA . VAL A 1 81 ? 0.289 4.141 6.069 1.00 96.31 81 VAL A CA 1
ATOM 638 C C . VAL A 1 81 ? -0.057 4.978 4.839 1.00 96.31 81 VAL A C 1
ATOM 640 O O . VAL A 1 81 ? -1.080 4.740 4.194 1.00 96.31 81 VAL A O 1
ATOM 643 N N . ARG A 1 82 ? 0.819 5.917 4.454 1.00 96.69 82 ARG A N 1
ATOM 644 C CA . ARG A 1 82 ? 0.607 6.787 3.286 1.00 96.69 82 ARG A CA 1
ATOM 645 C C . ARG A 1 82 ? 0.530 5.998 1.983 1.00 96.69 82 ARG A C 1
ATOM 647 O O . ARG A 1 82 ? -0.341 6.277 1.162 1.00 96.69 82 ARG A O 1
ATOM 654 N N . SER A 1 83 ? 1.418 5.022 1.792 1.00 94.31 83 SER A N 1
ATOM 655 C CA . SER A 1 83 ? 1.465 4.225 0.560 1.00 94.31 83 SER A CA 1
ATOM 656 C C . SER A 1 83 ? 0.235 3.328 0.426 1.00 94.31 83 SER A C 1
ATOM 658 O O . SER A 1 83 ? -0.384 3.304 -0.633 1.00 94.31 83 SER A O 1
ATOM 660 N N . SER A 1 84 ? -0.168 2.658 1.509 1.00 94.19 84 SER A N 1
ATOM 661 C CA . SER A 1 84 ? -1.316 1.741 1.513 1.00 94.19 84 SER A CA 1
ATOM 662 C C . SER A 1 84 ? -2.637 2.493 1.362 1.00 94.19 84 SER A C 1
ATOM 664 O O . SER A 1 84 ? -3.435 2.169 0.487 1.00 94.19 84 SER A O 1
ATOM 666 N N . GLY A 1 85 ? -2.856 3.552 2.149 1.00 94.44 85 GLY A N 1
ATOM 667 C CA . GLY A 1 85 ? -4.068 4.366 2.032 1.00 94.44 85 GLY A CA 1
ATOM 668 C C . GLY A 1 85 ? -4.142 5.161 0.723 1.00 94.44 85 GLY A C 1
ATOM 669 O O . GLY A 1 85 ? -5.235 5.390 0.204 1.00 94.44 85 GLY A O 1
ATOM 670 N N . GLY A 1 86 ? -2.993 5.549 0.159 1.00 94.81 86 GLY A N 1
ATOM 671 C CA . GLY A 1 86 ? -2.915 6.140 -1.176 1.00 94.81 86 GLY A CA 1
ATOM 672 C C . GLY A 1 86 ? -3.273 5.138 -2.274 1.00 94.81 86 GLY A C 1
ATOM 673 O O . GLY A 1 86 ? -4.054 5.468 -3.163 1.00 94.81 86 GLY A O 1
ATOM 674 N N . LEU A 1 87 ? -2.769 3.903 -2.182 1.00 93.12 87 LEU A N 1
ATOM 675 C CA . LEU A 1 87 ? -3.117 2.828 -3.109 1.00 93.12 87 LEU A CA 1
ATOM 676 C C . LEU A 1 87 ? -4.615 2.508 -3.060 1.00 93.12 87 LEU A C 1
ATOM 678 O O . LEU A 1 87 ? -5.231 2.421 -4.115 1.00 93.12 87 LEU A O 1
ATOM 682 N N . LEU A 1 88 ? -5.215 2.411 -1.868 1.00 91.69 88 LEU A N 1
ATOM 683 C CA . LEU A 1 88 ? -6.664 2.212 -1.718 1.00 91.69 88 LEU A CA 1
ATOM 684 C C . LEU A 1 88 ? -7.463 3.293 -2.455 1.00 91.69 88 LEU A C 1
ATOM 686 O O . LEU A 1 88 ? -8.321 2.972 -3.271 1.00 91.69 88 LEU A O 1
ATOM 690 N N . ALA A 1 89 ? -7.111 4.565 -2.252 1.00 91.94 89 ALA A N 1
ATOM 691 C CA . ALA A 1 89 ? -7.775 5.678 -2.928 1.00 91.94 89 ALA A CA 1
ATOM 692 C C . ALA A 1 89 ? -7.631 5.613 -4.457 1.00 91.94 89 ALA A C 1
ATOM 694 O O . ALA A 1 89 ? -8.538 5.994 -5.192 1.00 91.94 89 ALA A O 1
ATOM 695 N N . ILE A 1 90 ? -6.476 5.178 -4.958 1.00 91.56 90 ILE A N 1
ATOM 696 C CA . ILE A 1 90 ? -6.239 5.043 -6.399 1.00 91.56 90 ILE A CA 1
ATOM 697 C C . ILE A 1 90 ? -7.067 3.895 -6.966 1.00 91.56 90 ILE A C 1
ATOM 699 O O . ILE A 1 90 ? -7.714 4.081 -7.991 1.00 91.56 90 ILE A O 1
ATOM 703 N N . LEU A 1 91 ? -7.079 2.743 -6.293 1.00 87.44 91 LEU A N 1
ATOM 704 C CA . LEU A 1 91 ? -7.846 1.578 -6.719 1.00 87.44 91 LEU A CA 1
ATOM 705 C C . LEU A 1 91 ? -9.347 1.894 -6.771 1.00 87.44 91 LEU A C 1
ATOM 707 O O . LEU A 1 91 ? -9.999 1.564 -7.759 1.00 87.44 91 LEU A O 1
ATOM 711 N N . GLU A 1 92 ? -9.877 2.584 -5.758 1.00 84.00 92 GLU A N 1
ATOM 712 C CA . GLU A 1 92 ? -11.262 3.069 -5.746 1.00 84.00 92 GLU A CA 1
ATOM 713 C C . GLU A 1 92 ? -11.549 3.975 -6.953 1.00 84.00 92 GLU A C 1
ATOM 715 O O . GLU A 1 92 ? -12.524 3.761 -7.667 1.00 84.00 92 GLU A O 1
ATOM 720 N N . ASN A 1 93 ? -10.673 4.944 -7.240 1.00 83.19 93 ASN A N 1
ATOM 721 C CA . ASN A 1 93 ? -10.869 5.890 -8.341 1.00 83.19 93 ASN A CA 1
ATOM 722 C C . ASN A 1 93 ? -10.716 5.260 -9.735 1.00 83.19 93 ASN A C 1
ATOM 724 O O . ASN A 1 93 ? -11.496 5.572 -10.631 1.00 83.19 93 ASN A O 1
ATOM 728 N N . GLU A 1 94 ? -9.716 4.402 -9.955 1.00 76.56 94 GLU A N 1
ATOM 729 C CA . GLU A 1 94 ? -9.481 3.794 -11.272 1.00 76.56 94 GLU A CA 1
AT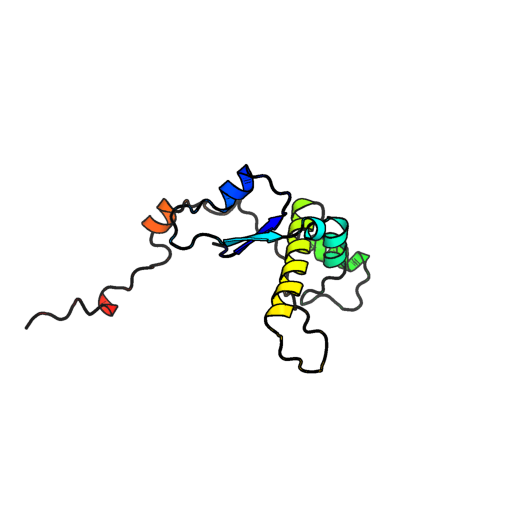OM 730 C C . GLU A 1 94 ? -10.578 2.785 -11.640 1.00 76.56 94 GLU A C 1
ATOM 732 O O . GLU A 1 94 ? -10.946 2.696 -12.809 1.00 76.56 94 GLU A O 1
ATOM 737 N N . ARG A 1 95 ? -11.193 2.095 -10.668 1.00 62.03 95 ARG A N 1
ATOM 738 C CA . ARG A 1 95 ? -12.343 1.216 -10.952 1.00 62.03 95 ARG A CA 1
ATOM 739 C C . ARG A 1 95 ? -13.623 1.974 -11.296 1.00 62.03 95 ARG A C 1
ATOM 741 O O . ARG A 1 95 ? -14.419 1.457 -12.078 1.00 62.03 95 ARG A O 1
ATOM 748 N N . VAL A 1 96 ? -13.814 3.201 -10.801 1.00 53.06 96 VAL A N 1
ATOM 749 C CA . VAL A 1 96 ? -14.930 4.056 -11.259 1.00 53.06 96 VAL A CA 1
ATOM 750 C C . VAL A 1 96 ? -14.830 4.319 -12.769 1.00 53.06 96 VAL A C 1
ATOM 752 O O . VAL A 1 96 ? -15.856 4.441 -13.432 1.00 53.06 96 VAL A O 1
ATOM 755 N N . VAL A 1 97 ? -13.619 4.342 -13.337 1.00 49.03 97 VAL A N 1
ATOM 756 C CA . VAL A 1 97 ? -13.407 4.580 -14.775 1.00 49.03 97 VAL A CA 1
ATOM 757 C C . VAL A 1 97 ? -13.748 3.349 -15.630 1.00 49.03 97 VAL A C 1
ATOM 759 O O . VAL A 1 97 ? -14.311 3.518 -16.708 1.00 49.03 97 VAL A O 1
ATOM 762 N N . ASP A 1 98 ? -13.494 2.128 -15.145 1.00 45.56 98 ASP A N 1
ATOM 763 C CA . ASP A 1 98 ? -13.769 0.879 -15.888 1.00 45.56 98 ASP A CA 1
ATOM 764 C C . ASP A 1 98 ? -15.234 0.401 -15.808 1.00 45.56 98 ASP A C 1
ATOM 766 O O . ASP A 1 98 ? -15.642 -0.470 -16.575 1.00 45.56 98 ASP A O 1
ATOM 770 N N . THR A 1 99 ? -16.047 0.963 -14.905 1.00 43.34 99 THR A N 1
ATOM 771 C CA . THR A 1 99 ? -17.418 0.480 -14.627 1.00 43.34 99 THR A CA 1
ATOM 772 C C . THR A 1 99 ? -18.521 1.439 -15.099 1.00 43.34 99 THR A C 1
ATOM 774 O O . THR A 1 99 ? -19.633 1.404 -14.576 1.00 43.34 99 THR A O 1
ATOM 777 N N . LEU A 1 100 ? -18.254 2.291 -16.098 1.00 41.62 100 LEU A N 1
ATOM 778 C CA . LEU A 1 100 ? -19.262 3.160 -16.733 1.00 41.62 100 LEU A CA 1
ATOM 779 C C . LEU A 1 100 ? -20.254 2.376 -17.622 1.00 41.62 100 LEU A C 1
ATOM 781 O O . LEU A 1 100 ? -20.418 2.662 -18.799 1.00 41.62 100 LEU A O 1
ATOM 785 N N . G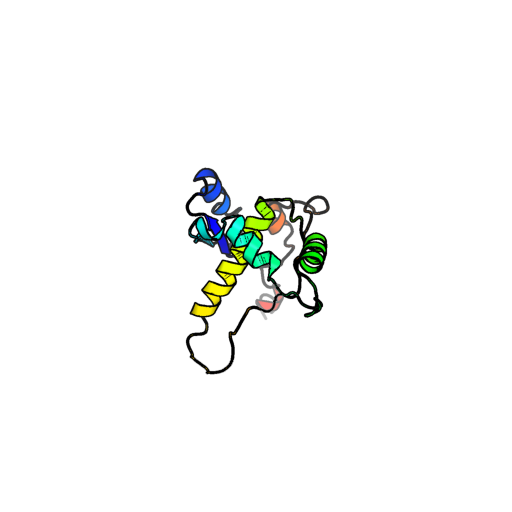LU A 1 101 ? -20.961 1.419 -17.031 1.00 39.84 101 GLU A N 1
ATOM 786 C CA . GLU A 1 101 ? -22.343 1.090 -17.372 1.00 39.84 101 GLU A CA 1
ATOM 787 C C . GLU A 1 101 ? -23.106 1.226 -16.044 1.00 39.84 101 GLU A C 1
ATOM 789 O O . GLU A 1 101 ? -22.901 0.409 -15.140 1.00 39.84 101 GLU A O 1
ATOM 794 N N . PRO A 1 102 ? -23.922 2.279 -15.856 1.00 40.12 102 PRO A N 1
ATOM 795 C CA . PRO A 1 102 ? -24.609 2.521 -14.599 1.00 40.12 102 PRO A CA 1
ATOM 796 C C . PRO A 1 102 ? -25.690 1.454 -14.439 1.00 40.12 102 PRO A C 1
ATOM 798 O O . PRO A 1 102 ? -26.799 1.588 -14.949 1.00 40.12 102 PRO A O 1
ATOM 801 N N . LYS A 1 103 ? -25.364 0.362 -13.748 1.00 35.31 103 LYS A N 1
ATOM 802 C CA . LYS A 1 103 ? -26.377 -0.530 -13.201 1.00 35.31 103 LYS A CA 1
ATOM 803 C C . LYS A 1 103 ? -26.637 -0.116 -11.770 1.00 35.31 103 LYS A C 1
ATOM 805 O O . LYS A 1 103 ? -25.835 -0.362 -10.875 1.00 35.31 103 LYS A O 1
ATOM 810 N N . ASP A 1 104 ? -27.776 0.548 -11.618 1.00 40.06 104 ASP A N 1
ATOM 811 C CA . ASP A 1 104 ? -28.511 0.715 -10.375 1.00 40.06 104 ASP A CA 1
ATOM 812 C C . ASP A 1 104 ? -28.341 -0.533 -9.500 1.00 40.06 104 ASP A C 1
ATOM 814 O O . ASP A 1 104 ? -28.680 -1.615 -9.961 1.00 40.06 104 ASP A O 1
ATOM 818 N N . PHE A 1 105 ? -27.759 -0.362 -8.307 1.00 36.00 105 PHE A N 1
ATOM 819 C CA . PHE A 1 105 ? -27.710 -1.237 -7.118 1.00 36.00 105 PHE A CA 1
ATOM 820 C C . PHE A 1 105 ? -26.309 -1.198 -6.479 1.00 36.00 105 PHE A C 1
ATOM 822 O O . PHE A 1 105 ? -25.445 -1.986 -6.832 1.00 36.00 105 PHE A O 1
ATOM 829 N N . GLY A 1 106 ? -26.140 -0.317 -5.483 1.00 39.62 106 GLY A N 1
ATOM 830 C CA . GLY A 1 106 ? -25.146 -0.439 -4.405 1.00 39.62 106 GLY A CA 1
ATOM 831 C C . GLY A 1 106 ? -23.674 -0.283 -4.799 1.00 39.62 106 GLY A C 1
ATOM 832 O O . GLY A 1 106 ? -23.102 -1.151 -5.439 1.00 39.62 106 GLY A O 1
ATOM 833 N N . ASP A 1 107 ? -23.071 0.812 -4.334 1.00 43.59 107 ASP A N 1
ATOM 834 C CA . ASP A 1 107 ? -21.634 1.116 -4.273 1.00 43.59 107 ASP A CA 1
ATOM 835 C C . ASP A 1 107 ? -20.715 -0.109 -4.500 1.00 43.59 107 ASP A C 1
ATOM 837 O O . ASP A 1 107 ? -20.490 -0.917 -3.592 1.00 43.59 107 ASP A O 1
ATOM 841 N N . ALA A 1 108 ? -20.211 -0.278 -5.729 1.00 46.72 108 ALA A N 1
ATOM 842 C CA . ALA A 1 108 ? -19.292 -1.357 -6.099 1.00 46.72 108 ALA A CA 1
ATOM 843 C C . ALA A 1 108 ? -17.905 -1.095 -5.487 1.00 46.72 108 ALA A C 1
ATOM 845 O O . ALA A 1 108 ? -16.940 -0.749 -6.168 1.00 46.72 108 ALA A O 1
ATOM 846 N N . SER A 1 109 ? -17.830 -1.207 -4.166 1.00 64.25 109 SER A N 1
ATOM 847 C CA . SER A 1 109 ? -16.615 -1.035 -3.381 1.00 64.25 109 SER A CA 1
ATOM 848 C C . SER A 1 109 ? -15.672 -2.223 -3.570 1.00 64.25 109 SER A C 1
ATOM 850 O O . SER A 1 109 ? -16.081 -3.362 -3.811 1.00 64.25 109 SER A O 1
ATOM 852 N N . ILE A 1 110 ? -14.372 -1.953 -3.492 1.00 71.38 110 ILE A N 1
ATOM 853 C CA . ILE A 1 110 ? -13.346 -2.987 -3.594 1.00 71.38 110 ILE A CA 1
ATOM 854 C C . ILE A 1 110 ? -13.363 -3.816 -2.313 1.00 71.38 110 ILE A C 1
ATOM 856 O O . ILE A 1 110 ? -13.065 -3.306 -1.236 1.00 71.38 110 ILE A O 1
ATOM 860 N N . SER A 1 111 ? -13.651 -5.111 -2.437 1.00 80.94 111 SER A N 1
ATOM 861 C CA . SER A 1 111 ? -13.452 -6.061 -1.345 1.00 80.94 111 SER A CA 1
ATOM 862 C C . SER A 1 111 ? -11.960 -6.363 -1.198 1.00 80.94 111 SER A C 1
ATOM 864 O O . SER A 1 111 ? -11.355 -6.953 -2.098 1.00 80.94 111 SER A O 1
ATOM 866 N N . ILE A 1 112 ? -11.364 -5.974 -0.073 1.00 86.00 112 ILE A N 1
ATOM 867 C CA . ILE A 1 112 ? -9.988 -6.344 0.269 1.00 86.00 112 ILE A CA 1
ATOM 868 C C . ILE A 1 112 ? -10.015 -7.650 1.064 1.00 86.00 112 ILE A C 1
ATOM 870 O O . ILE A 1 112 ? -10.756 -7.783 2.034 1.00 86.00 112 ILE A O 1
ATOM 874 N N . ASP A 1 113 ? -9.216 -8.632 0.652 1.00 87.50 113 ASP A N 1
ATOM 875 C CA . ASP A 1 113 ? -9.101 -9.902 1.376 1.00 87.50 113 ASP A CA 1
ATOM 876 C C . ASP A 1 113 ? -8.246 -9.723 2.636 1.00 87.50 113 ASP A C 1
ATOM 878 O O . ASP A 1 113 ? -8.749 -9.816 3.752 1.00 87.50 113 ASP A O 1
ATOM 882 N N . SER A 1 114 ? -6.985 -9.327 2.459 1.00 87.31 114 SER A N 1
ATOM 883 C CA . SER A 1 114 ? -6.061 -9.034 3.553 1.00 87.31 114 SER A CA 1
ATOM 884 C C . SER A 1 114 ? -5.009 -8.001 3.154 1.00 87.31 114 SER A C 1
ATOM 886 O O . SER A 1 114 ? -4.706 -7.815 1.975 1.00 87.31 114 SER A O 1
ATOM 888 N N . ILE A 1 115 ? -4.391 -7.377 4.157 1.00 89.38 115 ILE A N 1
ATOM 889 C CA . ILE A 1 115 ? -3.118 -6.665 4.009 1.00 89.38 115 ILE A CA 1
ATOM 890 C C . ILE A 1 115 ? -2.019 -7.576 4.563 1.00 89.38 115 ILE A C 1
ATOM 892 O O . ILE A 1 115 ? -2.221 -8.274 5.557 1.00 89.38 115 ILE A O 1
ATOM 896 N N . THR A 1 116 ? -0.864 -7.623 3.902 1.00 90.50 116 THR A N 1
ATOM 897 C CA . THR A 1 116 ? 0.257 -8.454 4.349 1.00 90.50 116 THR A CA 1
ATOM 898 C C . THR A 1 116 ? 1.571 -7.726 4.145 1.00 90.50 116 THR A C 1
ATOM 900 O O . THR A 1 116 ? 1.906 -7.320 3.033 1.00 90.50 116 THR A O 1
ATOM 903 N N . GLU A 1 117 ? 2.338 -7.605 5.222 1.00 89.62 117 GLU A N 1
ATOM 904 C CA . GLU A 1 117 ? 3.711 -7.128 5.172 1.00 89.62 117 GLU A CA 1
ATOM 905 C C . GLU A 1 117 ? 4.675 -8.264 4.796 1.00 89.62 117 GLU A C 1
ATOM 907 O O . GLU A 1 117 ? 4.705 -9.325 5.422 1.00 89.62 117 GLU A O 1
ATOM 912 N N . ILE A 1 118 ? 5.493 -8.038 3.765 1.00 89.25 118 ILE A N 1
ATOM 913 C CA . ILE A 1 118 ? 6.464 -9.018 3.267 1.00 89.25 118 ILE A CA 1
ATOM 914 C C . ILE A 1 118 ? 7.878 -8.479 3.495 1.00 89.25 118 ILE A C 1
ATOM 916 O O . ILE A 1 118 ? 8.311 -7.527 2.847 1.00 89.25 118 ILE A O 1
ATOM 920 N N . SER A 1 119 ? 8.629 -9.119 4.396 1.00 88.81 119 SER A N 1
ATOM 921 C CA . SER A 1 119 ? 10.038 -8.780 4.628 1.00 88.81 119 SER A CA 1
ATOM 922 C C . SER A 1 119 ? 10.933 -9.330 3.520 1.00 88.81 119 SER A C 1
ATOM 924 O O . SER A 1 119 ? 10.972 -10.536 3.290 1.00 88.81 119 SER A O 1
ATOM 926 N N . LEU A 1 120 ? 11.745 -8.466 2.907 1.00 88.00 120 LEU A N 1
ATOM 927 C CA . LEU A 1 120 ? 12.704 -8.860 1.868 1.00 88.00 120 LEU A CA 1
ATOM 928 C C . LEU A 1 120 ? 13.989 -9.517 2.416 1.00 88.00 120 LEU A C 1
ATOM 930 O O . LEU A 1 120 ? 14.799 -10.010 1.637 1.00 88.00 120 LEU A O 1
ATOM 934 N N . ASN A 1 121 ? 14.197 -9.561 3.739 1.00 89.56 121 ASN A N 1
ATOM 935 C CA . ASN A 1 121 ? 15.455 -10.030 4.346 1.00 89.56 121 ASN A CA 1
ATOM 936 C C . ASN A 1 121 ? 15.721 -11.532 4.165 1.00 89.56 121 ASN A C 1
ATOM 938 O O . ASN A 1 121 ? 16.865 -11.968 4.253 1.00 89.56 121 ASN A O 1
ATOM 942 N N . LYS A 1 122 ? 14.673 -12.330 3.939 1.00 88.19 122 LYS A N 1
ATOM 943 C CA . LYS A 1 122 ? 14.768 -13.788 3.750 1.00 88.19 122 LYS A CA 1
ATOM 944 C C . LYS A 1 122 ? 14.657 -14.207 2.282 1.00 88.19 122 LYS A C 1
ATOM 946 O O . LYS A 1 122 ? 14.480 -15.387 2.000 1.00 88.19 122 LYS A O 1
ATOM 951 N N . PHE A 1 123 ? 14.751 -13.250 1.362 1.00 88.69 123 PHE A N 1
ATOM 952 C CA . PHE A 1 123 ? 14.678 -13.494 -0.072 1.00 88.69 123 PHE A CA 1
ATOM 953 C C . PHE A 1 123 ? 16.040 -13.270 -0.726 1.00 88.69 123 PHE A C 1
ATOM 955 O O . PHE A 1 123 ? 16.768 -12.335 -0.384 1.00 88.69 123 PHE A O 1
ATOM 962 N N . LEU A 1 124 ? 16.375 -14.129 -1.692 1.00 89.25 124 LEU A N 1
ATOM 963 C CA . LEU A 1 124 ? 17.522 -13.911 -2.564 1.00 89.25 124 LEU A CA 1
ATOM 964 C C . LEU A 1 124 ? 17.222 -12.704 -3.457 1.00 89.25 124 LEU A C 1
ATOM 966 O O . LEU A 1 124 ? 16.268 -12.721 -4.233 1.00 89.25 124 LEU A O 1
ATOM 970 N N . LYS A 1 125 ? 18.041 -11.659 -3.340 1.00 88.00 125 LYS A N 1
ATOM 971 C CA . LYS A 1 125 ? 17.998 -10.526 -4.262 1.00 88.00 125 LYS A CA 1
ATOM 972 C C . LYS A 1 125 ? 18.630 -10.969 -5.571 1.00 88.00 125 LYS A C 1
ATOM 974 O O . LYS A 1 125 ? 19.797 -11.348 -5.592 1.00 88.00 125 LYS A O 1
ATOM 979 N N . LEU A 1 126 ? 17.837 -10.935 -6.626 1.00 84.44 126 LEU A N 1
ATOM 980 C CA . LEU A 1 126 ? 18.250 -11.290 -7.969 1.00 84.44 126 LEU A CA 1
ATOM 981 C C . LEU A 1 126 ? 18.226 -10.013 -8.803 1.00 84.44 126 LEU A C 1
ATOM 983 O O . LEU A 1 126 ? 17.216 -9.308 -8.791 1.00 84.44 126 LEU A O 1
ATOM 987 N N . ASP A 1 127 ? 19.326 -9.699 -9.478 1.00 84.19 127 ASP A N 1
ATOM 988 C CA . ASP A 1 127 ? 19.310 -8.660 -10.501 1.00 84.19 127 ASP A CA 1
ATOM 989 C C . ASP A 1 127 ? 18.658 -9.202 -11.781 1.00 84.19 127 ASP A C 1
ATOM 991 O O . ASP A 1 127 ? 18.444 -10.408 -11.941 1.00 84.19 127 ASP A O 1
ATOM 995 N N . ALA A 1 128 ? 18.295 -8.307 -12.697 1.00 77.31 128 ALA A N 1
ATOM 996 C CA . ALA A 1 128 ? 17.650 -8.711 -13.941 1.00 77.31 128 ALA A CA 1
ATOM 997 C C . ALA A 1 128 ? 18.551 -9.609 -14.803 1.00 77.31 128 ALA A C 1
ATOM 999 O O . ALA A 1 128 ? 18.064 -10.583 -15.370 1.00 77.31 128 ALA A O 1
ATOM 1000 N N . ALA A 1 129 ? 19.864 -9.353 -14.825 1.00 81.44 129 ALA A N 1
ATOM 1001 C CA . ALA A 1 129 ? 20.820 -10.178 -15.558 1.00 81.44 129 ALA A CA 1
ATOM 1002 C C . ALA A 1 129 ? 20.832 -11.631 -15.054 1.00 81.44 129 ALA A C 1
ATOM 1004 O O . ALA A 1 129 ? 20.748 -12.559 -15.859 1.00 81.44 129 ALA A O 1
ATOM 1005 N N . ALA A 1 130 ? 20.875 -11.857 -13.734 1.00 84.31 130 ALA A N 1
ATOM 1006 C CA . ALA A 1 130 ? 20.753 -13.203 -13.182 1.00 84.31 130 ALA A CA 1
ATOM 1007 C C . ALA A 1 130 ? 19.338 -13.772 -13.362 1.00 84.31 130 ALA A C 1
ATOM 1009 O O . ALA A 1 130 ? 19.201 -14.974 -13.578 1.00 84.31 130 ALA A O 1
ATOM 1010 N N . HIS A 1 131 ? 18.286 -12.945 -13.320 1.00 81.56 131 HIS A N 1
ATOM 1011 C CA . HIS A 1 131 ? 16.914 -13.387 -13.598 1.00 81.56 131 HIS A CA 1
ATOM 1012 C C . HIS A 1 131 ? 16.757 -13.990 -14.991 1.00 81.56 131 HIS A C 1
ATOM 1014 O O . HIS A 1 131 ? 16.195 -15.079 -15.126 1.00 81.56 131 HIS A O 1
ATOM 1020 N N . GLU A 1 132 ? 17.287 -13.309 -16.003 1.00 77.44 132 GLU A N 1
ATOM 1021 C CA . GLU A 1 132 ? 17.241 -13.756 -17.392 1.00 77.44 132 GLU A CA 1
ATOM 1022 C C . GLU A 1 132 ? 18.171 -14.947 -17.635 1.00 77.44 132 GLU A C 1
ATOM 1024 O O . GLU A 1 132 ? 17.745 -15.954 -18.201 1.00 77.44 132 GLU A O 1
ATOM 1029 N N . ALA A 1 133 ? 19.414 -14.884 -17.145 1.00 83.50 133 ALA A N 1
ATOM 1030 C CA . ALA A 1 133 ? 20.402 -15.945 -17.344 1.00 83.50 133 ALA A CA 1
ATOM 1031 C C . ALA A 1 133 ? 19.984 -17.283 -16.716 1.00 83.50 133 ALA A C 1
ATOM 1033 O O . ALA A 1 133 ? 20.295 -18.344 -17.255 1.00 83.50 133 ALA A O 1
ATOM 1034 N N . LEU A 1 134 ? 19.271 -17.248 -15.585 1.00 84.69 134 LEU A N 1
ATOM 1035 C CA . LEU A 1 134 ? 18.789 -18.453 -14.909 1.00 84.69 134 LEU A CA 1
ATOM 1036 C C . LEU A 1 134 ? 17.532 -19.054 -15.552 1.00 84.69 134 LEU A C 1
ATOM 1038 O O . LEU A 1 134 ? 17.131 -20.143 -15.147 1.00 84.69 134 LEU A O 1
ATOM 1042 N N . GLN A 1 135 ? 16.899 -18.362 -16.510 1.00 80.12 135 GLN A N 1
ATOM 1043 C CA . GLN A 1 135 ? 15.665 -18.797 -17.176 1.00 80.12 135 GLN A CA 1
ATOM 1044 C C . GLN A 1 135 ? 14.583 -19.288 -16.193 1.00 80.12 135 GLN A C 1
ATOM 1046 O O . GLN A 1 135 ? 13.860 -20.244 -16.478 1.00 80.12 135 GLN A O 1
ATOM 1051 N N . ILE A 1 136 ? 14.470 -18.636 -15.023 1.00 81.69 136 ILE A N 1
ATOM 1052 C CA . ILE A 1 136 ? 13.531 -19.029 -13.950 1.00 81.69 136 ILE A CA 1
ATOM 1053 C C . ILE A 1 136 ? 12.102 -19.098 -14.495 1.00 81.69 136 ILE A C 1
ATOM 1055 O O . ILE A 1 136 ? 11.353 -20.025 -14.190 1.00 81.69 136 ILE A O 1
ATOM 1059 N N . PHE A 1 137 ? 11.750 -18.130 -15.339 1.00 79.06 137 PHE A N 1
ATOM 1060 C CA . PHE A 1 137 ? 10.573 -18.194 -16.187 1.00 79.06 137 PHE A CA 1
ATOM 1061 C C . PHE A 1 137 ? 11.050 -18.353 -17.632 1.00 79.06 137 PHE A C 1
ATOM 1063 O O . PHE A 1 137 ? 11.704 -17.465 -18.176 1.00 79.06 137 PHE A O 1
ATOM 1070 N N . GLN A 1 138 ? 10.755 -19.500 -18.248 1.00 65.62 138 GLN A N 1
ATOM 1071 C CA . GLN A 1 138 ? 11.059 -19.738 -19.658 1.00 65.62 138 GLN A CA 1
ATOM 1072 C C . GLN A 1 138 ? 10.175 -18.834 -20.519 1.00 65.62 138 GLN A C 1
ATOM 1074 O O . GLN A 1 138 ? 8.983 -19.084 -20.691 1.00 65.62 138 GLN A O 1
ATOM 1079 N N . ILE A 1 139 ? 10.769 -17.759 -21.027 1.00 65.81 139 ILE A N 1
ATOM 1080 C CA . ILE A 1 139 ? 10.118 -16.833 -21.960 1.00 65.81 139 ILE A CA 1
ATOM 1081 C C . ILE A 1 139 ? 10.081 -17.436 -23.373 1.00 65.81 139 ILE A C 1
ATOM 1083 O O . ILE A 1 139 ? 9.139 -17.198 -24.129 1.00 65.81 139 ILE A O 1
ATOM 1087 N N . ASP A 1 140 ? 11.069 -18.275 -23.699 1.00 65.25 140 ASP A N 1
ATOM 1088 C CA . ASP A 1 140 ? 11.139 -18.992 -24.967 1.00 65.25 140 ASP A CA 1
ATOM 1089 C C . ASP A 1 140 ? 10.315 -20.281 -24.931 1.00 65.25 140 ASP A C 1
ATOM 1091 O O . ASP A 1 140 ? 10.453 -21.132 -24.047 1.00 65.25 140 ASP A O 1
ATOM 1095 N N . LYS A 1 141 ? 9.459 -20.455 -25.945 1.00 58.50 141 LYS A N 1
ATOM 1096 C CA . LYS A 1 141 ? 8.739 -21.712 -26.172 1.00 58.50 141 LYS A CA 1
ATOM 1097 C C . LYS A 1 141 ? 9.744 -22.844 -26.372 1.00 58.50 141 LYS A C 1
ATOM 1099 O O . LYS A 1 141 ? 10.619 -22.752 -27.228 1.00 58.50 141 LYS A O 1
ATOM 1104 N N . HIS A 1 142 ? 9.543 -23.948 -25.654 1.00 59.81 142 HIS A N 1
ATOM 1105 C CA . HIS A 1 142 ? 10.301 -25.181 -25.858 1.00 59.81 142 HIS A CA 1
ATOM 1106 C C . HIS A 1 142 ? 10.349 -25.543 -27.365 1.00 59.81 142 HIS A C 1
ATOM 1108 O O . HIS A 1 142 ? 9.293 -25.511 -28.005 1.00 59.81 142 HIS A O 1
ATOM 1114 N N . PRO A 1 143 ? 11.506 -25.921 -27.949 1.00 60.12 143 PRO A N 1
ATOM 1115 C CA . PRO A 1 143 ? 11.657 -26.172 -29.392 1.00 60.12 143 PRO A CA 1
ATOM 1116 C C . PRO A 1 143 ? 10.649 -27.171 -29.982 1.00 60.12 143 PRO A C 1
ATOM 1118 O O . PRO A 1 143 ? 10.291 -27.083 -31.157 1.00 60.12 143 PRO A O 1
ATOM 1121 N N . SER A 1 144 ? 10.115 -28.078 -29.155 1.00 64.38 144 SER A N 1
ATOM 1122 C CA . SER A 1 144 ? 9.027 -28.991 -29.543 1.00 64.38 144 SER A CA 1
ATOM 1123 C C . SER A 1 144 ? 7.735 -28.278 -29.975 1.00 64.38 144 SER A C 1
ATOM 1125 O O . SER A 1 144 ? 6.990 -28.826 -30.781 1.00 64.38 144 SER A O 1
ATOM 1127 N N . HIS A 1 145 ? 7.479 -27.054 -29.499 1.00 55.03 145 HIS A N 1
ATOM 1128 C CA . HIS A 1 145 ? 6.355 -26.209 -29.923 1.00 55.03 145 HIS A CA 1
ATOM 1129 C C . HIS A 1 145 ? 6.649 -25.381 -31.182 1.00 55.03 145 HIS A C 1
ATOM 1131 O O . HIS A 1 145 ? 5.718 -24.829 -31.764 1.00 55.03 145 HIS A O 1
ATOM 1137 N N . MET A 1 146 ? 7.911 -25.283 -31.613 1.00 57.31 146 MET A N 1
ATOM 1138 C CA . MET A 1 146 ? 8.300 -24.572 -32.838 1.00 57.31 146 MET A CA 1
ATOM 1139 C C . MET A 1 146 ? 8.390 -25.490 -34.067 1.00 57.31 146 MET A C 1
ATOM 1141 O O . MET A 1 146 ? 8.726 -25.026 -35.150 1.00 57.31 146 MET A O 1
ATOM 1145 N N . GLY A 1 147 ? 8.090 -26.789 -33.936 1.00 58.03 147 GLY A N 1
ATOM 1146 C CA . GLY A 1 147 ? 8.110 -27.732 -35.064 1.00 58.03 147 GLY A CA 1
ATOM 1147 C C . GLY A 1 147 ? 9.505 -27.994 -35.655 1.00 58.03 147 GLY A C 1
ATOM 1148 O O . GLY A 1 147 ? 9.624 -28.707 -36.651 1.00 58.03 147 GLY A O 1
ATOM 1149 N N . LEU A 1 148 ? 10.561 -27.468 -35.029 1.00 56.66 148 LEU A N 1
ATOM 1150 C CA . LEU A 1 148 ? 11.960 -27.630 -35.426 1.00 56.66 148 LEU A CA 1
ATOM 1151 C C . LEU A 1 148 ? 12.488 -28.973 -34.906 1.00 56.66 148 LEU A C 1
ATOM 1153 O O . LEU A 1 148 ? 13.287 -29.052 -33.980 1.00 56.66 148 LEU A O 1
ATOM 1157 N N . GLY A 1 149 ? 11.940 -30.045 -35.466 1.00 54.72 149 GLY A N 1
ATOM 1158 C CA . GLY A 1 149 ? 12.282 -31.423 -35.119 1.00 54.72 149 GLY A CA 1
ATOM 1159 C C . GLY A 1 149 ? 11.645 -32.473 -36.027 1.00 54.72 149 GLY A C 1
ATOM 1160 O O . GLY A 1 149 ? 11.778 -33.663 -35.757 1.00 54.72 149 GLY A O 1
ATOM 1161 N N . ARG A 1 150 ? 10.953 -32.076 -37.105 1.00 56.12 150 ARG A N 1
ATOM 1162 C CA . ARG A 1 150 ? 10.627 -33.031 -38.167 1.00 56.12 150 ARG A CA 1
ATOM 1163 C C . ARG A 1 150 ? 11.901 -33.281 -38.962 1.00 56.12 150 ARG A C 1
ATOM 1165 O O . ARG A 1 150 ? 12.445 -32.348 -39.546 1.00 56.12 150 ARG A O 1
ATOM 1172 N N . ALA A 1 151 ? 12.382 -34.521 -38.918 1.00 60.06 151 ALA A N 1
ATOM 1173 C CA . ALA A 1 151 ? 13.437 -34.983 -39.802 1.00 60.06 151 ALA A CA 1
ATOM 1174 C C . ALA A 1 151 ? 13.053 -34.623 -41.242 1.00 60.06 151 ALA A C 1
ATOM 1176 O O . ALA A 1 151 ? 11.918 -34.852 -41.662 1.00 60.06 151 ALA A O 1
ATOM 1177 N N . THR A 1 152 ? 13.979 -34.002 -41.961 1.00 56.78 152 THR A N 1
ATOM 1178 C CA . THR A 1 152 ? 13.886 -33.868 -43.410 1.00 56.78 152 THR A CA 1
ATOM 1179 C C . THR A 1 152 ? 13.988 -35.275 -43.996 1.00 56.78 152 THR A C 1
ATOM 1181 O O . THR A 1 152 ? 15.080 -35.846 -43.989 1.00 56.78 152 THR A O 1
ATOM 1184 N N . GLU A 1 153 ? 12.851 -35.847 -44.395 1.00 44.91 153 GLU A N 1
ATOM 1185 C CA . GLU A 1 153 ? 12.802 -36.969 -45.345 1.00 44.91 153 GLU A CA 1
ATOM 1186 C C . GLU A 1 153 ? 13.210 -36.504 -46.747 1.00 44.91 153 GLU A C 1
ATOM 1188 O O . GLU A 1 153 ? 12.870 -35.352 -47.112 1.00 44.91 153 GLU A O 1
#

Secondary structure (DSSP, 8-state):
--SEEEEETTS-HHHHHHHS---S-SS--EEEEE-GGGG-HHHHHHHHHT--BTT--TT--HHHHHHHHHTTS-TT-HHHHHHHHHHHHHHHHHHHHHT-S--SSS-----B-------GGGS----HHHHHHTTSS--SPPG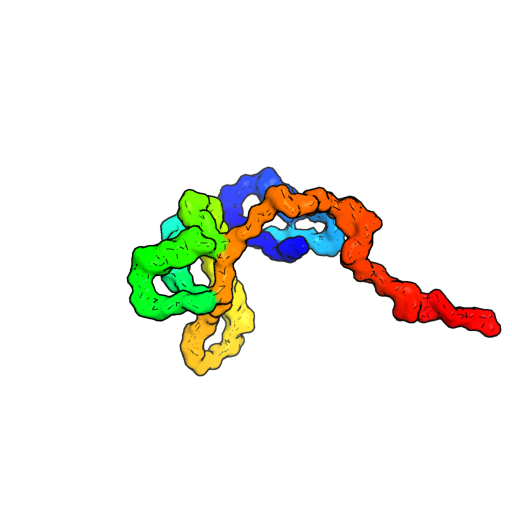GGTTTT----

pLDDT: mean 80.1, std 16.63, range [35.31, 96.69]

Organism: Opuntia streptacantha (NCBI:txid393608)

Sequence (153 aa):
QPLIIYTSTKSEDSFLSALQRSDGTNLEPTVKLMKSSIFSYEQAWHRLIYLRVSGMDDGLSVKERITFLSSMMDIGSEVQVRSSGGLLAILENERVVDTLEPKDFGDASISIDSITEISLNKFLKLDAAAHEALQIFQIDKHPSHMGLGRATE

Foldseek 3Di:
DAQEAEDEPPDDPVVVVVQQDDLPPPRGRHYHYDHVVLLDLVQLQVQQLPDDAPPDDPPDDSVVSVVVVVVADPPVDSVCSSVNSSVLVVVLVVVVVVPPPDDPDDDPHDHHHGHHDDDCPPPDDDRVVNVVVVPPPVPDDDVVVVVVDPPDD

Radius of gyration: 21.4 Å; chains: 1; bounding box: 49×53×64 Å